Protein AF-A0A1G7T443-F1 (afdb_monomer_lite)

Radius of gyration: 13.51 Å; chains: 1; bounding box: 35×19×33 Å

Structure (mmCIF, N/CA/C/O backbone):
data_AF-A0A1G7T443-F1
#
_entry.id   AF-A0A1G7T443-F1
#
loop_
_atom_site.group_PDB
_atom_site.id
_atom_site.type_symbol
_atom_site.label_atom_id
_atom_site.label_alt_id
_atom_site.label_comp_id
_atom_site.label_asym_id
_atom_site.label_entity_id
_atom_site.label_seq_id
_atom_site.pdbx_PDB_ins_code
_atom_site.Cartn_x
_atom_site.Cartn_y
_atom_site.Cartn_z
_atom_site.occupancy
_atom_site.B_iso_or_equiv
_atom_site.auth_seq_id
_atom_site.auth_comp_id
_atom_site.auth_asym_id
_atom_site.auth_atom_id
_atom_site.pdbx_PDB_model_num
ATOM 1 N N . MET A 1 1 ? 2.048 -2.881 -19.958 1.00 63.53 1 MET A N 1
ATOM 2 C CA . MET A 1 1 ? 2.648 -3.224 -18.653 1.00 63.53 1 MET A CA 1
ATOM 3 C C . MET A 1 1 ? 4.149 -3.055 -18.799 1.00 63.53 1 MET A C 1
ATOM 5 O O . MET A 1 1 ? 4.699 -3.614 -19.739 1.00 63.53 1 MET A O 1
ATOM 9 N N . GLU A 1 2 ? 4.768 -2.196 -17.990 1.00 80.69 2 GLU A N 1
ATOM 10 C CA . GLU A 1 2 ? 6.204 -1.890 -18.082 1.00 80.69 2 GLU A CA 1
ATOM 11 C C . GLU A 1 2 ? 7.034 -2.927 -17.314 1.00 80.69 2 GLU A C 1
ATOM 13 O O . GLU A 1 2 ? 6.591 -3.437 -16.286 1.00 80.69 2 GLU A O 1
ATOM 18 N N . VAL A 1 3 ? 8.247 -3.222 -17.791 1.00 88.69 3 VAL A N 1
ATOM 19 C CA . VAL A 1 3 ? 9.219 -4.022 -17.030 1.00 88.69 3 VAL A CA 1
ATOM 20 C C . VAL A 1 3 ? 9.745 -3.175 -15.869 1.00 88.69 3 VAL A C 1
ATOM 22 O O . VAL A 1 3 ? 10.155 -2.029 -16.069 1.00 88.69 3 VAL A O 1
ATOM 25 N N . ILE A 1 4 ? 9.724 -3.731 -14.657 1.00 92.00 4 ILE A N 1
ATOM 26 C CA . ILE A 1 4 ? 10.203 -3.044 -13.453 1.00 92.00 4 ILE A CA 1
ATOM 27 C C . ILE A 1 4 ? 11.731 -3.090 -13.414 1.00 92.00 4 ILE A C 1
ATOM 29 O O . ILE A 1 4 ? 12.345 -4.138 -13.600 1.00 92.00 4 ILE A O 1
ATOM 33 N N . ASN A 1 5 ? 12.335 -1.939 -13.151 1.00 92.00 5 ASN A N 1
ATOM 34 C CA . ASN A 1 5 ? 13.759 -1.739 -12.950 1.00 92.00 5 ASN A CA 1
ATOM 35 C C . ASN A 1 5 ? 13.995 -0.752 -11.791 1.00 92.00 5 ASN A C 1
ATOM 37 O O . ASN A 1 5 ? 13.062 -0.218 -11.187 1.00 92.00 5 ASN A O 1
ATOM 41 N N . GLU A 1 6 ? 15.259 -0.489 -11.476 1.00 89.25 6 GLU A N 1
ATOM 42 C CA . GLU A 1 6 ? 15.636 0.364 -10.345 1.00 89.25 6 GLU A CA 1
ATOM 43 C C . GLU A 1 6 ? 15.121 1.811 -10.467 1.00 89.25 6 GLU A C 1
ATOM 45 O O . GLU A 1 6 ? 14.782 2.426 -9.457 1.00 89.25 6 GLU A O 1
ATOM 50 N N . SER A 1 7 ? 14.988 2.358 -11.681 1.00 91.38 7 SER A N 1
ATOM 51 C CA . SER A 1 7 ? 14.589 3.757 -11.888 1.00 91.38 7 SER A CA 1
ATOM 52 C C . SER A 1 7 ? 13.069 3.967 -11.869 1.00 91.38 7 SER A C 1
ATOM 54 O O . SER A 1 7 ? 12.596 5.019 -11.411 1.00 91.38 7 SER A O 1
ATOM 56 N N . ASN A 1 8 ? 12.294 2.964 -12.300 1.00 92.38 8 ASN A N 1
ATOM 57 C CA . ASN A 1 8 ? 10.832 3.027 -12.363 1.00 92.38 8 ASN A CA 1
ATOM 58 C C . ASN A 1 8 ? 10.110 2.262 -11.242 1.00 92.38 8 ASN A C 1
ATOM 60 O O . ASN A 1 8 ? 8.892 2.387 -11.161 1.00 92.38 8 ASN A O 1
ATOM 64 N N . SER A 1 9 ? 10.807 1.525 -10.374 1.00 93.25 9 SER A N 1
ATOM 65 C CA . SER A 1 9 ? 10.196 0.811 -9.242 1.00 93.25 9 SER A CA 1
ATOM 66 C C . SER A 1 9 ? 9.527 1.742 -8.219 1.00 93.25 9 SER A C 1
ATOM 68 O O . SER A 1 9 ? 9.965 2.873 -7.984 1.00 93.25 9 SER A O 1
ATOM 70 N N . SER A 1 10 ? 8.446 1.267 -7.596 1.00 92.06 10 SER A N 1
ATOM 71 C CA . SER A 1 10 ? 7.738 1.945 -6.504 1.00 92.06 10 SER A CA 1
ATOM 72 C C . SER A 1 10 ? 7.593 1.010 -5.302 1.00 92.06 10 SER A C 1
ATOM 74 O O . SER A 1 10 ? 7.397 -0.191 -5.477 1.00 92.06 10 SER A O 1
ATOM 76 N N . VAL A 1 11 ? 7.731 1.543 -4.082 1.00 92.81 11 VAL A N 1
ATOM 77 C CA . VAL A 1 11 ? 7.611 0.752 -2.845 1.00 92.81 11 VAL A CA 1
ATOM 78 C C . VAL A 1 11 ? 6.149 0.691 -2.427 1.00 92.81 11 VAL A C 1
ATOM 80 O O . VAL A 1 11 ? 5.637 1.623 -1.795 1.00 92.81 11 VAL A O 1
ATOM 83 N N . GLU A 1 12 ? 5.528 -0.448 -2.716 1.00 92.06 12 GLU A N 1
ATOM 84 C CA . GLU A 1 12 ? 4.110 -0.687 -2.479 1.00 92.06 12 GLU A CA 1
ATOM 85 C C . GLU A 1 12 ? 3.863 -1.727 -1.403 1.00 92.06 12 GLU A C 1
ATOM 87 O O . GLU A 1 12 ? 4.701 -2.587 -1.129 1.00 92.06 12 GLU A O 1
ATOM 92 N N . TYR A 1 13 ? 2.692 -1.643 -0.781 1.00 92.38 13 TYR A N 1
ATOM 93 C CA . TYR A 1 13 ? 2.241 -2.674 0.138 1.00 92.38 13 TYR A CA 1
ATOM 94 C C . TYR A 1 13 ? 1.700 -3.866 -0.658 1.00 92.38 13 TYR A C 1
ATOM 96 O O . TYR A 1 13 ? 0.881 -3.687 -1.552 1.00 92.38 13 TYR A O 1
ATOM 104 N N . VAL A 1 14 ? 2.124 -5.084 -0.310 1.00 91.81 14 VAL A N 1
ATOM 105 C CA . VAL A 1 14 ? 1.634 -6.333 -0.930 1.00 91.81 14 VAL A CA 1
ATOM 106 C C . VAL A 1 14 ? 0.125 -6.488 -0.724 1.00 91.81 14 VAL A C 1
ATOM 108 O O . VAL A 1 14 ? -0.588 -6.941 -1.610 1.00 91.81 14 VAL A O 1
ATOM 111 N N . ILE A 1 15 ? -0.355 -6.089 0.454 1.00 91.25 15 ILE A N 1
ATOM 112 C CA . ILE A 1 15 ? -1.775 -5.935 0.776 1.00 91.25 15 ILE A CA 1
ATOM 113 C C . ILE A 1 15 ? -2.013 -4.439 0.991 1.00 91.25 15 ILE A C 1
ATOM 115 O O . ILE A 1 15 ? -1.214 -3.842 1.712 1.00 91.25 15 ILE A O 1
ATOM 119 N N . PRO A 1 16 ? -3.079 -3.819 0.453 1.00 90.56 16 PRO A N 1
ATOM 120 C CA . PRO A 1 16 ? -3.316 -2.392 0.637 1.00 90.56 16 PRO A CA 1
ATOM 121 C C . PRO A 1 16 ? -3.253 -1.975 2.112 1.00 90.56 16 PRO A C 1
ATOM 123 O O . PRO A 1 16 ? -3.843 -2.600 2.997 1.00 90.56 16 PRO A O 1
ATOM 126 N N . ASN A 1 17 ? -2.528 -0.892 2.389 1.00 90.19 17 ASN A N 1
ATOM 127 C CA . ASN A 1 17 ? -2.387 -0.351 3.746 1.00 90.19 17 ASN A CA 1
ATOM 128 C C . ASN A 1 17 ? -3.743 0.023 4.362 1.00 90.19 17 ASN A C 1
ATOM 130 O O . ASN A 1 17 ? -3.936 -0.052 5.573 1.00 90.19 17 ASN A O 1
ATOM 134 N N . ASP A 1 18 ? -4.691 0.381 3.501 1.00 88.06 18 ASP A N 1
ATOM 135 C CA . ASP A 1 18 ? -6.038 0.792 3.864 1.00 88.06 18 ASP A CA 1
ATOM 136 C C . ASP A 1 18 ? -6.831 -0.310 4.570 1.00 88.06 18 ASP A C 1
ATOM 138 O O . ASP A 1 18 ? -7.658 0.011 5.421 1.00 88.06 18 ASP A O 1
ATOM 142 N N . VAL A 1 19 ? -6.496 -1.579 4.303 1.00 91.50 19 VAL A N 1
ATOM 143 C CA . VAL A 1 19 ? -7.026 -2.769 4.991 1.00 91.50 19 VAL A CA 1
ATOM 144 C C . VAL A 1 19 ? -6.026 -3.381 5.983 1.00 91.50 19 VAL A C 1
ATOM 146 O O . VAL A 1 19 ? -6.226 -4.487 6.475 1.00 91.50 19 VAL A O 1
ATOM 149 N N . GLY A 1 20 ? -4.953 -2.657 6.317 1.00 90.56 20 GLY A N 1
ATOM 150 C CA . GLY A 1 20 ? -4.001 -3.035 7.364 1.00 90.56 20 GLY A CA 1
ATOM 151 C C . GLY A 1 20 ? -2.754 -3.770 6.878 1.00 90.56 20 GLY A C 1
ATOM 152 O O . GLY A 1 20 ? -2.008 -4.301 7.702 1.00 90.56 20 GLY A O 1
ATOM 153 N N . GLY A 1 21 ? -2.487 -3.795 5.571 1.00 92.38 21 GLY A N 1
ATOM 154 C CA . GLY A 1 21 ? -1.255 -4.373 5.044 1.00 92.38 21 GLY A CA 1
ATOM 155 C C . GLY A 1 21 ? 0.010 -3.661 5.544 1.00 92.38 21 GLY A C 1
ATOM 156 O O . GLY A 1 21 ? 0.039 -2.445 5.734 1.00 92.38 21 GLY A O 1
ATOM 157 N N . ARG A 1 22 ? 1.072 -4.445 5.772 1.00 92.12 22 ARG A N 1
ATOM 158 C CA . ARG A 1 22 ? 2.376 -3.973 6.293 1.00 92.12 22 ARG A CA 1
ATOM 159 C C . ARG A 1 22 ? 3.571 -4.422 5.467 1.00 92.12 22 ARG A C 1
ATOM 161 O O . ARG A 1 22 ? 4.583 -3.730 5.425 1.00 92.12 22 ARG A O 1
ATOM 168 N N . LEU A 1 23 ? 3.465 -5.585 4.830 1.00 94.19 23 LEU A N 1
ATOM 169 C CA . LEU A 1 23 ? 4.531 -6.117 3.995 1.00 94.19 23 LEU A CA 1
ATOM 170 C C . LEU A 1 23 ? 4.673 -5.244 2.748 1.00 94.19 23 LEU A C 1
ATOM 172 O O . LEU A 1 23 ? 3.692 -5.041 2.034 1.00 94.19 23 LEU A O 1
ATOM 176 N N . LYS A 1 24 ? 5.882 -4.742 2.496 1.00 93.94 24 LYS A N 1
ATOM 177 C CA . LYS A 1 24 ? 6.196 -3.885 1.348 1.00 93.94 24 LYS A CA 1
ATOM 178 C C . LYS A 1 24 ? 7.088 -4.611 0.353 1.00 93.94 24 LYS A C 1
ATOM 180 O O . LYS A 1 24 ? 7.877 -5.469 0.738 1.00 93.94 24 LYS A O 1
ATOM 185 N N . SER A 1 25 ? 6.996 -4.225 -0.910 1.00 93.62 25 SER A N 1
ATOM 186 C CA . SER A 1 25 ? 7.877 -4.686 -1.977 1.00 93.62 25 SER A CA 1
ATOM 187 C C . SER A 1 25 ? 8.066 -3.582 -3.015 1.00 93.62 25 SER A C 1
ATOM 189 O O . SER A 1 25 ? 7.126 -2.870 -3.361 1.00 93.62 25 SER A O 1
ATOM 191 N N . SER A 1 26 ? 9.294 -3.441 -3.511 1.00 92.94 26 SER A N 1
ATOM 192 C CA . SER A 1 26 ? 9.637 -2.557 -4.632 1.00 92.94 26 SER A CA 1
ATOM 193 C C . SER A 1 26 ? 9.465 -3.227 -5.999 1.00 92.94 26 SER A C 1
ATOM 195 O O . SER A 1 26 ? 9.596 -2.576 -7.030 1.00 92.94 26 SER A O 1
ATOM 197 N N . ALA A 1 27 ? 9.176 -4.530 -6.023 1.00 91.62 27 ALA A N 1
ATOM 198 C CA . ALA A 1 27 ? 9.119 -5.338 -7.240 1.00 91.62 27 ALA A CA 1
ATOM 199 C C . ALA A 1 27 ? 7.689 -5.558 -7.766 1.00 91.62 27 ALA A C 1
ATOM 201 O O . ALA A 1 27 ? 7.493 -6.368 -8.666 1.00 91.62 27 ALA A O 1
ATOM 202 N N . LEU A 1 28 ? 6.684 -4.886 -7.189 1.00 90.81 28 LEU A N 1
ATOM 203 C CA . LEU A 1 28 ? 5.274 -5.094 -7.543 1.00 90.81 28 LEU A CA 1
ATOM 204 C C . LEU A 1 28 ? 4.808 -4.184 -8.673 1.00 90.81 28 LEU A C 1
ATOM 206 O O . LEU A 1 28 ? 4.175 -4.650 -9.616 1.00 90.81 28 LEU A O 1
ATOM 210 N N . LEU A 1 29 ? 5.087 -2.883 -8.559 1.00 92.38 29 LEU A N 1
ATOM 211 C CA . LEU A 1 29 ? 4.548 -1.869 -9.454 1.00 92.38 29 LEU A CA 1
ATOM 212 C C . LEU A 1 29 ? 5.611 -0.855 -9.860 1.00 92.38 29 LEU A C 1
ATOM 214 O O . LEU A 1 29 ? 6.479 -0.460 -9.078 1.00 92.38 29 LEU A O 1
ATOM 218 N N . CYS A 1 30 ? 5.487 -0.396 -11.103 1.00 93.94 30 CYS A N 1
ATOM 219 C CA . CYS A 1 30 ? 6.193 0.779 -11.575 1.00 93.94 30 CYS A CA 1
ATOM 220 C C . CYS A 1 30 ? 5.553 2.062 -11.003 1.00 93.94 30 CYS A C 1
ATOM 222 O O . CYS A 1 30 ? 4.390 2.055 -10.604 1.00 93.94 30 CYS A O 1
ATOM 224 N N . LYS A 1 31 ?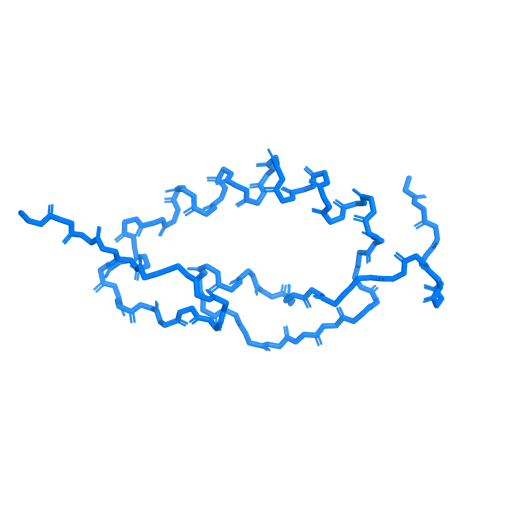 6.268 3.190 -10.974 1.00 92.31 31 LYS A N 1
ATOM 225 C CA . LYS A 1 31 ? 5.760 4.467 -10.433 1.00 92.31 31 LYS A CA 1
ATOM 226 C C . LYS A 1 31 ? 4.512 4.964 -11.169 1.00 92.31 31 LYS A C 1
ATOM 228 O O . LYS A 1 31 ? 3.570 5.406 -10.522 1.00 92.31 31 LYS A O 1
ATOM 233 N N . SER A 1 32 ? 4.484 4.876 -12.502 1.00 92.56 32 SER A N 1
ATOM 234 C CA . SER A 1 32 ? 3.312 5.258 -13.306 1.00 92.56 32 SER A CA 1
ATOM 235 C C . SER A 1 32 ? 2.132 4.316 -13.054 1.00 92.56 32 SER A C 1
ATOM 237 O O . SER A 1 32 ? 1.005 4.774 -12.880 1.00 92.56 32 SER A O 1
ATOM 239 N N . CYS A 1 33 ? 2.408 3.014 -12.943 1.00 92.50 33 CYS A N 1
ATOM 240 C CA . CYS A 1 33 ? 1.448 1.977 -12.579 1.00 92.50 33 CYS A CA 1
ATOM 241 C C . CYS A 1 33 ? 0.810 2.273 -11.215 1.00 92.50 33 CYS A C 1
ATOM 243 O O . CYS A 1 33 ? -0.410 2.262 -11.093 1.00 92.50 33 CYS A O 1
ATOM 245 N N . ASN A 1 34 ? 1.632 2.578 -10.205 1.00 91.12 34 ASN A N 1
ATOM 246 C CA . ASN A 1 34 ? 1.171 2.905 -8.861 1.00 91.12 34 ASN A CA 1
ATOM 247 C C . ASN A 1 34 ? 0.254 4.136 -8.864 1.00 91.12 34 ASN A C 1
ATOM 249 O O . ASN A 1 34 ? -0.838 4.098 -8.309 1.00 91.12 34 ASN A O 1
ATOM 253 N N . SER A 1 35 ? 0.639 5.203 -9.565 1.00 90.62 35 SER A N 1
ATOM 254 C CA . SER A 1 35 ? -0.216 6.388 -9.699 1.00 90.62 35 SER A CA 1
ATOM 255 C C . SER A 1 35 ? -1.545 6.084 -10.400 1.00 90.62 35 SER A C 1
ATOM 257 O O . SER A 1 35 ? -2.582 6.608 -9.997 1.00 90.62 35 SER A O 1
ATOM 259 N N . LEU A 1 36 ? -1.533 5.230 -11.429 1.00 94.06 36 LEU A N 1
ATOM 260 C CA . LEU A 1 36 ? -2.737 4.829 -12.158 1.00 94.06 36 LEU A CA 1
ATOM 261 C C . LEU A 1 36 ? -3.696 4.017 -11.275 1.00 94.06 36 LEU A C 1
ATOM 263 O O . LEU A 1 36 ? -4.886 4.322 -11.225 1.00 94.06 36 LEU A O 1
ATOM 267 N N . TYR A 1 37 ? -3.193 2.998 -10.574 1.00 92.25 37 TYR A N 1
ATOM 268 C CA . TYR A 1 37 ? -4.019 2.145 -9.714 1.00 92.25 37 TYR A CA 1
ATOM 269 C C . TYR A 1 37 ? -4.475 2.870 -8.449 1.00 92.25 37 TYR A C 1
ATOM 271 O O . TYR A 1 37 ? -5.655 2.783 -8.103 1.00 92.25 37 TYR A O 1
ATOM 279 N N . GLY A 1 38 ? -3.599 3.688 -7.859 1.00 89.25 38 GLY A N 1
ATOM 280 C CA . GLY A 1 38 ? -3.900 4.547 -6.717 1.00 89.25 38 GLY A CA 1
ATOM 281 C C . GLY A 1 38 ? -5.022 5.553 -6.985 1.00 89.25 38 GLY A C 1
ATOM 282 O O . GLY A 1 38 ? -5.775 5.877 -6.073 1.00 89.25 38 GLY A O 1
ATOM 283 N N . GLY A 1 39 ? -5.170 6.027 -8.228 1.00 90.56 39 GLY A N 1
ATOM 284 C CA . GLY A 1 39 ? -6.289 6.878 -8.653 1.00 90.56 39 GLY A CA 1
ATOM 285 C C . GLY A 1 39 ? -7.511 6.118 -9.184 1.00 90.56 39 GLY A C 1
ATOM 286 O O . GLY A 1 39 ? -8.529 6.742 -9.476 1.00 90.56 39 GLY A O 1
ATOM 287 N N . GLY A 1 40 ? -7.413 4.798 -9.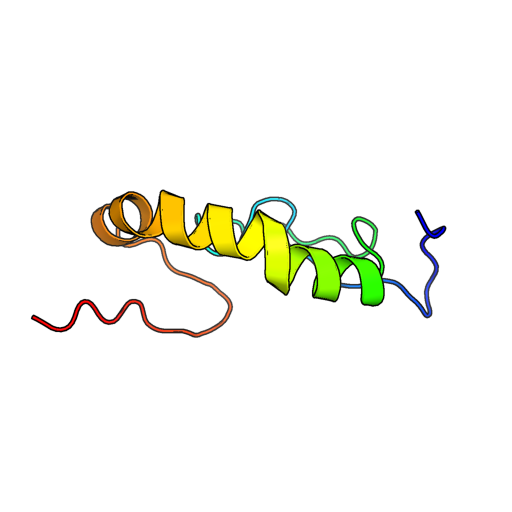341 1.00 94.44 40 GLY A N 1
ATOM 288 C CA . GLY A 1 40 ? -8.428 3.952 -9.961 1.00 94.44 40 GLY A CA 1
ATOM 289 C C . GLY A 1 40 ? -8.921 2.865 -9.015 1.00 94.44 40 GLY A C 1
ATOM 290 O O . GLY A 1 40 ? -9.650 3.134 -8.060 1.00 94.44 40 GLY A O 1
ATOM 291 N N . ILE A 1 41 ? -8.549 1.617 -9.305 1.00 93.31 41 ILE A N 1
ATOM 292 C CA . ILE A 1 41 ? -9.064 0.442 -8.591 1.00 93.31 41 ILE A CA 1
ATOM 293 C C . ILE A 1 41 ? -8.742 0.459 -7.094 1.00 93.31 41 ILE A C 1
ATOM 295 O O . ILE A 1 41 ? -9.615 0.114 -6.300 1.00 93.31 41 ILE A O 1
ATOM 299 N N . ASP A 1 42 ? -7.553 0.916 -6.694 1.00 90.25 42 ASP A N 1
ATOM 300 C CA . ASP A 1 42 ? -7.169 0.943 -5.281 1.00 90.25 42 ASP A CA 1
ATOM 301 C C . ASP A 1 42 ? -7.997 1.974 -4.511 1.00 90.25 42 ASP A C 1
ATOM 303 O O . ASP A 1 42 ? -8.402 1.711 -3.380 1.00 90.25 42 ASP A O 1
ATOM 307 N N . ALA A 1 43 ? -8.333 3.110 -5.136 1.00 91.25 43 ALA A N 1
ATOM 308 C CA . ALA A 1 43 ? -9.219 4.111 -4.545 1.00 91.25 43 ALA A CA 1
ATOM 309 C C . ALA A 1 43 ? -10.649 3.579 -4.366 1.00 91.25 43 ALA A C 1
ATOM 311 O O . ALA A 1 43 ? -11.256 3.764 -3.309 1.00 91.25 43 ALA A O 1
ATOM 312 N N . VAL A 1 44 ? -11.181 2.881 -5.376 1.00 95.50 44 VAL A N 1
ATOM 313 C CA . VAL A 1 44 ? -12.510 2.250 -5.295 1.00 95.50 44 VAL A CA 1
ATOM 314 C C . VAL A 1 44 ? -12.530 1.170 -4.213 1.00 95.50 44 VAL A C 1
ATOM 316 O O . VAL A 1 44 ? -13.457 1.120 -3.407 1.00 95.50 44 VAL A O 1
ATOM 319 N N . PHE A 1 45 ? -11.495 0.332 -4.153 1.00 93.38 45 PHE A N 1
ATOM 320 C CA . PHE A 1 45 ? -11.364 -0.719 -3.148 1.00 93.38 45 PHE A CA 1
ATOM 321 C C . PHE A 1 45 ? -11.238 -0.149 -1.728 1.00 93.38 45 PHE A C 1
ATOM 323 O O . PHE A 1 45 ? -11.907 -0.623 -0.807 1.00 93.38 45 PHE A O 1
ATOM 330 N N . ALA A 1 46 ? -10.430 0.897 -1.547 1.00 91.44 4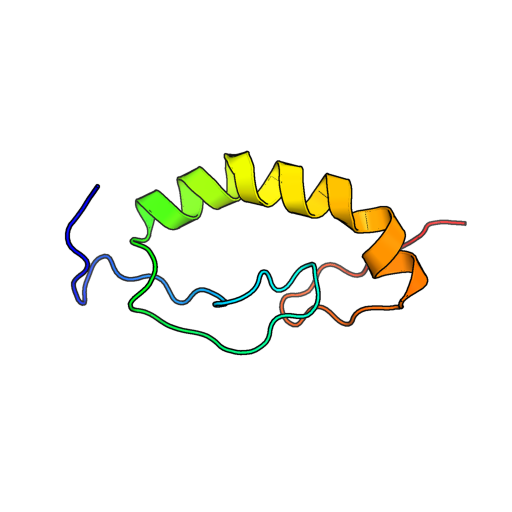6 ALA A N 1
ATOM 331 C CA . ALA A 1 46 ? -10.280 1.597 -0.276 1.00 91.44 46 ALA A CA 1
ATOM 332 C C . ALA A 1 46 ? -11.613 2.154 0.231 1.00 91.44 46 ALA A C 1
ATOM 334 O O . ALA A 1 46 ? -11.950 1.963 1.397 1.00 91.44 46 ALA A O 1
ATOM 335 N N . HIS A 1 47 ? -12.396 2.786 -0.645 1.00 92.31 47 HIS A N 1
ATOM 336 C CA . HIS A 1 47 ? -13.709 3.312 -0.282 1.00 92.31 47 HIS A CA 1
ATOM 337 C C . HIS A 1 47 ? -14.716 2.196 0.033 1.00 92.31 47 HIS A C 1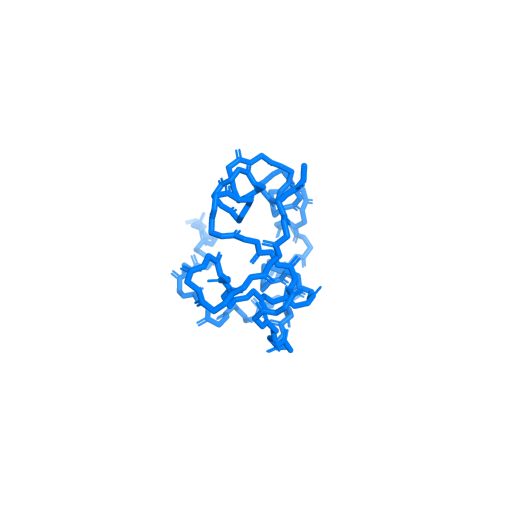
ATOM 339 O O . HIS A 1 47 ? -15.413 2.253 1.043 1.00 92.31 47 HIS A O 1
ATOM 345 N N . ALA A 1 48 ? -14.751 1.131 -0.773 1.00 94.75 48 ALA A N 1
ATOM 346 C CA . ALA A 1 48 ? -15.642 -0.006 -0.539 1.00 94.75 48 ALA A CA 1
ATOM 347 C C . ALA A 1 48 ? -15.357 -0.729 0.793 1.00 94.75 48 ALA A C 1
ATOM 349 O O . ALA A 1 48 ? -16.268 -1.267 1.421 1.00 94.75 48 ALA A O 1
ATOM 350 N N . THR A 1 49 ? -14.097 -0.742 1.237 1.00 93.06 49 THR A N 1
ATOM 351 C CA . THR A 1 49 ? -13.662 -1.398 2.482 1.00 93.06 49 THR A CA 1
ATOM 352 C C . THR A 1 49 ? -13.604 -0.458 3.690 1.00 93.06 49 THR A C 1
ATOM 354 O O . THR A 1 49 ? -13.403 -0.915 4.820 1.00 93.06 49 THR A O 1
ATOM 357 N N . GLU A 1 50 ? -13.836 0.840 3.496 1.00 91.25 50 GLU A N 1
ATOM 358 C CA . GLU A 1 50 ? -13.814 1.861 4.547 1.00 91.25 50 GLU A CA 1
ATOM 359 C C . GLU A 1 50 ? -14.739 1.531 5.735 1.00 91.25 50 GLU A C 1
ATOM 361 O O . GLU A 1 50 ? -14.253 1.571 6.868 1.00 91.25 50 GLU A O 1
ATOM 366 N N . PRO A 1 51 ? -16.006 1.095 5.552 1.00 92.56 51 PRO A N 1
ATOM 367 C CA . PRO A 1 51 ? -16.885 0.801 6.688 1.00 92.56 51 PRO A CA 1
ATOM 368 C C . PRO A 1 51 ? -16.342 -0.314 7.593 1.00 92.56 51 PRO A C 1
ATOM 370 O O . PRO A 1 51 ? -16.412 -0.230 8.818 1.00 92.56 51 PRO A O 1
ATOM 373 N N . ILE A 1 52 ? -15.762 -1.354 6.988 1.00 93.06 52 ILE A N 1
ATOM 374 C CA . ILE A 1 52 ? -15.227 -2.517 7.706 1.00 93.06 52 ILE A CA 1
ATOM 375 C C . ILE A 1 52 ? -13.928 -2.140 8.420 1.00 93.06 52 ILE A C 1
ATOM 377 O O . ILE A 1 52 ? -13.719 -2.485 9.582 1.00 93.06 52 ILE A O 1
ATOM 381 N N . THR A 1 53 ? -13.045 -1.417 7.737 1.00 91.94 53 THR A N 1
ATOM 382 C CA . THR A 1 53 ? -11.745 -1.021 8.294 1.00 91.94 53 THR A CA 1
ATOM 383 C C . THR A 1 53 ? -11.888 0.014 9.408 1.00 9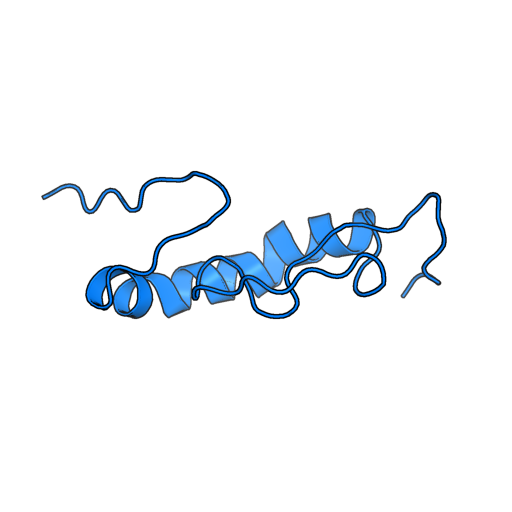1.94 53 THR A C 1
ATOM 385 O O . THR A 1 53 ? -11.129 -0.034 10.379 1.00 91.94 53 THR A O 1
ATOM 388 N N . ALA A 1 54 ? -12.897 0.886 9.324 1.00 89.69 54 ALA A N 1
ATOM 389 C CA . ALA A 1 54 ? -13.292 1.788 10.399 1.00 89.69 54 ALA A CA 1
ATOM 390 C C . ALA A 1 54 ? -13.855 1.022 11.607 1.00 89.69 54 ALA A C 1
ATOM 392 O O . ALA A 1 54 ? -13.395 1.245 12.726 1.00 89.69 54 ALA A O 1
ATOM 393 N N . LEU A 1 55 ? -14.773 0.070 11.387 1.00 93.56 55 LEU A N 1
ATOM 394 C CA . LEU A 1 55 ? -15.338 -0.776 12.449 1.00 93.56 55 LEU A CA 1
ATOM 395 C C . LEU A 1 55 ? -14.255 -1.540 13.225 1.00 93.56 55 LEU A C 1
ATOM 397 O O . LEU A 1 55 ? -14.303 -1.630 14.449 1.00 93.56 55 LEU A O 1
ATOM 401 N N . LEU A 1 56 ? -13.266 -2.078 12.511 1.00 92.19 56 LEU A N 1
ATOM 402 C CA . LEU A 1 56 ? -12.164 -2.849 13.089 1.00 92.19 56 LEU A CA 1
ATOM 403 C C . LEU A 1 56 ? -11.015 -1.974 13.619 1.00 92.19 56 LEU A C 1
ATOM 405 O O . LEU A 1 56 ? -10.016 -2.511 14.098 1.00 92.19 56 LEU A O 1
ATOM 409 N N . ASN A 1 57 ? -11.134 -0.645 13.532 1.00 89.38 57 ASN A N 1
ATOM 410 C CA . ASN A 1 57 ? -10.103 0.317 13.925 1.00 89.38 57 ASN A CA 1
ATOM 411 C C . ASN A 1 57 ? -8.714 -0.028 13.349 1.00 89.38 57 ASN A C 1
ATOM 413 O O . ASN A 1 57 ? -7.690 -0.031 14.046 1.00 89.38 57 ASN A O 1
ATOM 417 N N . ILE A 1 58 ? -8.682 -0.374 12.060 1.00 89.44 58 ILE A N 1
ATOM 418 C CA . ILE A 1 58 ? -7.452 -0.766 11.376 1.00 89.44 58 ILE A CA 1
ATOM 419 C C . ILE A 1 58 ? -6.501 0.430 11.310 1.00 89.44 58 ILE A C 1
ATOM 421 O O . ILE A 1 58 ? -6.799 1.471 10.723 1.00 89.44 58 ILE A O 1
ATOM 425 N N . LYS A 1 59 ? -5.308 0.270 11.892 1.00 86.06 59 LYS A N 1
ATOM 426 C CA . LYS A 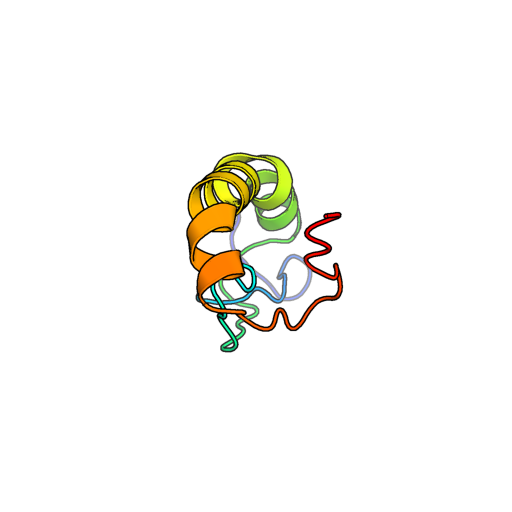1 59 ? -4.269 1.304 11.866 1.00 86.06 59 LYS A CA 1
ATOM 427 C C . LYS A 1 59 ? -3.604 1.348 10.492 1.00 86.06 59 LYS A C 1
ATOM 429 O O . LYS A 1 59 ? -2.934 0.389 10.105 1.00 86.06 59 LYS A O 1
ATOM 434 N N . ARG A 1 60 ? -3.697 2.474 9.794 1.00 83.50 60 ARG A N 1
ATOM 435 C CA . ARG A 1 60 ? -2.946 2.733 8.555 1.00 83.50 60 ARG A CA 1
ATOM 436 C C . ARG A 1 60 ? -1.534 3.223 8.879 1.00 83.50 60 ARG A C 1
ATOM 438 O O . ARG A 1 60 ? -1.343 3.997 9.812 1.00 83.50 60 ARG A O 1
ATOM 445 N N . GLU A 1 61 ? -0.537 2.765 8.127 1.00 82.88 61 GLU A N 1
ATOM 446 C CA . GLU A 1 61 ? 0.864 3.177 8.319 1.00 82.88 61 GLU A CA 1
ATOM 447 C C . GLU A 1 61 ? 1.162 4.539 7.663 1.00 82.88 61 GLU A C 1
ATOM 449 O O . GLU A 1 61 ? 1.920 5.341 8.204 1.00 82.88 61 GLU A O 1
ATOM 454 N N . ARG A 1 62 ? 0.538 4.843 6.515 1.00 67.94 62 ARG A N 1
ATOM 455 C CA . ARG A 1 62 ? 0.594 6.171 5.887 1.00 67.94 62 ARG A CA 1
ATOM 456 C C . ARG A 1 62 ? -0.584 6.990 6.425 1.00 67.94 62 ARG A C 1
ATOM 458 O O . ARG A 1 62 ? -1.731 6.569 6.315 1.00 67.94 62 ARG A O 1
ATOM 465 N N . LYS A 1 63 ? -0.297 8.139 7.046 1.00 57.81 63 LYS A N 1
ATOM 466 C CA . LYS A 1 63 ? -1.299 9.002 7.692 1.00 57.81 63 LYS A CA 1
ATOM 467 C C . LYS A 1 63 ? -2.360 9.508 6.702 1.00 57.81 63 LYS A C 1
ATOM 469 O O . LYS A 1 63 ? -2.086 10.378 5.882 1.00 57.81 63 LYS A O 1
ATOM 474 N N . LYS A 1 64 ? -3.594 9.055 6.900 1.00 50.19 64 LYS A N 1
ATOM 475 C CA . LYS A 1 64 ? -4.799 9.890 6.972 1.00 50.19 64 LYS A CA 1
ATOM 476 C C . LYS A 1 64 ? -5.596 9.300 8.123 1.00 50.19 64 LYS A C 1
ATOM 478 O O . LYS A 1 64 ? -5.910 8.114 8.094 1.00 50.19 64 LYS A O 1
ATOM 483 N N . GLU A 1 65 ? -5.788 10.073 9.184 1.00 53.31 65 GLU A N 1
ATOM 484 C CA . GLU A 1 65 ? -6.625 9.634 10.297 1.00 53.31 65 GLU A CA 1
ATOM 485 C C . GLU A 1 65 ? -8.011 9.289 9.744 1.00 53.31 65 GLU A C 1
ATOM 487 O O . GLU A 1 65 ? -8.584 10.077 8.989 1.00 53.31 65 GLU A O 1
ATOM 492 N N . ASN A 1 66 ? -8.531 8.108 10.088 1.00 53.28 66 ASN A N 1
ATOM 493 C CA . ASN A 1 66 ? -9.928 7.769 9.839 1.00 53.28 66 ASN A CA 1
ATOM 494 C C . ASN A 1 66 ? -10.763 8.597 10.822 1.00 53.28 66 ASN A C 1
ATOM 496 O O . ASN A 1 66 ? -11.130 8.123 11.895 1.00 53.28 66 ASN A O 1
ATOM 500 N N . ILE A 1 67 ? -10.984 9.873 10.506 1.00 53.31 67 ILE A N 1
ATOM 501 C CA . ILE A 1 67 ? -11.871 10.724 11.292 1.00 53.31 67 ILE A CA 1
ATOM 502 C C . ILE A 1 67 ? -13.293 10.359 10.873 1.00 53.31 67 ILE A C 1
ATOM 504 O O . ILE A 1 67 ? -13.849 10.953 9.949 1.00 53.31 67 ILE A O 1
ATOM 508 N N . LEU A 1 68 ? -13.893 9.393 11.567 1.00 53.31 68 LEU A N 1
ATOM 509 C CA . LEU A 1 68 ? -15.343 9.386 11.710 1.00 53.31 68 LEU A CA 1
ATOM 510 C C . LEU A 1 68 ? -15.692 10.664 12.480 1.00 53.31 68 LEU A C 1
ATOM 512 O O . LEU A 1 68 ? -15.515 10.738 13.696 1.00 53.31 68 LEU A O 1
ATOM 516 N N . LYS A 1 69 ? -16.080 11.718 11.756 1.00 46.19 69 LYS A N 1
ATOM 517 C CA . LYS A 1 69 ? -16.678 12.899 12.374 1.00 46.19 69 LYS A CA 1
ATOM 518 C C . LYS A 1 69 ? -18.080 12.491 12.818 1.00 46.19 69 LYS A C 1
ATOM 520 O O . LYS A 1 69 ? -18.963 12.370 11.972 1.00 46.19 69 LYS A O 1
ATOM 525 N N . ASN A 1 70 ? -18.222 12.216 14.113 1.00 40.19 70 ASN A N 1
ATOM 526 C CA . ASN A 1 70 ? -19.519 12.210 14.790 1.00 40.19 70 ASN A CA 1
ATOM 527 C C . ASN A 1 70 ? -20.096 13.626 14.834 1.00 40.19 70 ASN A C 1
ATOM 529 O O . ASN A 1 70 ? -19.287 14.577 14.960 1.00 40.19 70 ASN A O 1
#

Foldseek 3Di:
DDQDDPVFFDWAFPDHLLQQTDDIDRRPDGPVRCVVCVVPVSVVVSVVCLVVCVVVVHDRPPDDPNPPPD

Organism: NCBI:txid659014

Secondary structure (DSSP, 8-state):
-PPP-TTTEEEEESS-GGGT---EEEEEEEHHHHHHHHTTHHHHHHHHHHHHHHHTTPPPSS--------

pLDDT: mean 86.0, std 13.64, range [40.19, 95.5]

Sequence (70 aa):
MEVINESNSSVEYVIPNDVGGRLKSSALLCKSCNSLYGGGIDAVFAHATEPITALLNIKRERKKENILKN

InterPro domains:
  IPR029471 HNH endonuclease 5 [PF14279] (4-45)